Protein AF-A0A9R1XXJ7-F1 (afdb_monomer)

Organism: Lactuca sativa (NCBI:txid4236)

Secondary structure (DSSP, 8-state):
---------------------GGGS-HHHHHHHHHHTTHHHHHHHHHHHHHHHHHHHTTT---EEEEES---HHHHHHHHHH-TT--EEEEES----TTHHHHHTT-TT--EEEEE----THHHHHHTTS--

Radius of gyration: 26.22 Å; Cα contacts (8 Å, |Δi|>4): 119; chains: 1; bounding box: 49×27×100 Å

Structure (mmCIF, N/CA/C/O backbone):
data_AF-A0A9R1XXJ7-F1
#
_entry.id   AF-A0A9R1XXJ7-F1
#
loop_
_atom_site.group_PDB
_atom_site.id
_atom_site.type_symbol
_atom_site.label_atom_id
_atom_site.label_alt_id
_atom_site.label_comp_id
_atom_site.label_asym_id
_atom_site.label_entity_id
_atom_site.label_seq_id
_atom_site.pdbx_PDB_ins_code
_atom_site.Cartn_x
_atom_site.Cartn_y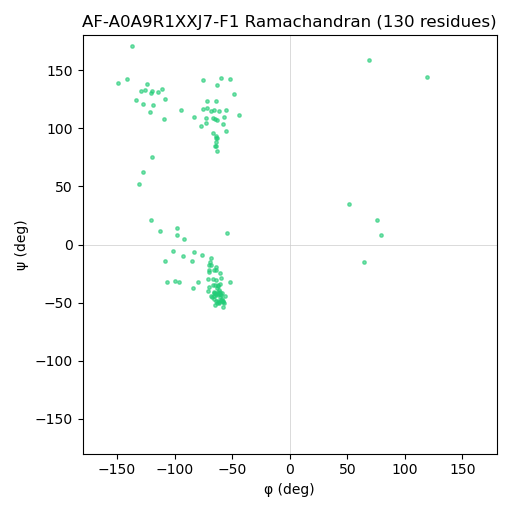
_atom_site.Cartn_z
_atom_site.occupancy
_atom_site.B_iso_or_equiv
_atom_site.auth_seq_id
_atom_site.auth_comp_id
_atom_site.auth_asym_id
_atom_site.auth_atom_id
_atom_site.pdbx_PDB_model_num
ATOM 1 N N . MET A 1 1 ? 8.421 0.817 -86.505 1.00 39.34 1 MET A N 1
ATOM 2 C CA . MET A 1 1 ? 9.467 0.740 -85.461 1.00 39.34 1 MET A CA 1
ATOM 3 C C . MET A 1 1 ? 8.795 0.976 -84.106 1.00 39.34 1 MET A C 1
ATOM 5 O O . MET A 1 1 ? 8.263 2.055 -83.901 1.00 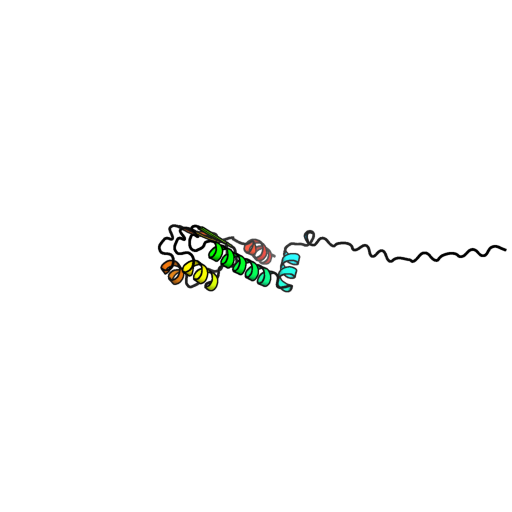39.34 1 MET A O 1
ATOM 9 N N . LYS A 1 2 ? 8.671 -0.050 -83.246 1.00 36.38 2 LYS A N 1
ATOM 10 C CA . LYS A 1 2 ? 8.015 0.050 -81.923 1.00 36.38 2 LYS A CA 1
ATOM 11 C C . LYS A 1 2 ? 9.081 0.322 -80.858 1.00 36.38 2 LYS A C 1
ATOM 13 O O . LYS A 1 2 ? 9.934 -0.532 -80.636 1.00 36.38 2 LYS A O 1
ATOM 18 N N . LEU A 1 3 ? 9.025 1.481 -80.207 1.00 35.41 3 LEU A N 1
ATOM 19 C CA . LEU A 1 3 ? 9.835 1.776 -79.023 1.00 35.41 3 LEU A CA 1
ATOM 20 C C . LEU A 1 3 ? 9.232 1.031 -77.822 1.00 35.41 3 LEU A C 1
ATOM 22 O O . LEU A 1 3 ? 8.082 1.264 -77.456 1.00 35.41 3 LEU A O 1
ATOM 26 N N . LYS A 1 4 ? 9.987 0.093 -77.238 1.00 45.94 4 LYS A N 1
ATOM 27 C CA . LYS A 1 4 ? 9.628 -0.552 -75.969 1.00 45.94 4 LYS A CA 1
ATOM 28 C C . LYS A 1 4 ? 10.075 0.359 -74.830 1.00 45.94 4 LYS A C 1
ATOM 30 O O . LYS A 1 4 ? 11.268 0.480 -74.574 1.00 45.94 4 LYS A O 1
ATOM 35 N N . PHE A 1 5 ? 9.121 0.973 -74.140 1.00 42.75 5 PHE A N 1
ATOM 36 C CA . PHE A 1 5 ? 9.380 1.601 -72.850 1.00 42.75 5 PHE A CA 1
ATOM 37 C C . PHE A 1 5 ? 9.564 0.491 -71.814 1.00 42.75 5 PHE A C 1
ATOM 39 O O . PHE A 1 5 ? 8.604 -0.164 -71.411 1.00 42.75 5 PHE A O 1
ATOM 46 N N . VAL A 1 6 ? 10.810 0.240 -71.419 1.00 52.94 6 VAL A N 1
ATOM 47 C CA . VAL A 1 6 ? 11.106 -0.581 -70.245 1.00 52.94 6 VAL A CA 1
ATOM 48 C C . VAL A 1 6 ? 10.848 0.302 -69.030 1.00 52.94 6 VAL A C 1
ATOM 50 O O . VAL A 1 6 ? 11.644 1.184 -68.713 1.00 52.94 6 VAL A O 1
ATOM 53 N N . LEU A 1 7 ? 9.703 0.106 -68.375 1.00 42.50 7 LEU A N 1
ATOM 54 C CA . LEU A 1 7 ? 9.461 0.677 -67.056 1.00 42.50 7 LEU A CA 1
ATOM 55 C C . LEU A 1 7 ? 10.458 0.032 -66.093 1.00 42.50 7 LEU A C 1
ATOM 57 O O . LEU A 1 7 ? 10.353 -1.149 -65.770 1.00 42.50 7 LEU A O 1
ATOM 61 N N . ASN A 1 8 ? 11.447 0.821 -65.678 1.00 46.53 8 ASN A N 1
ATOM 62 C CA . ASN A 1 8 ? 12.366 0.481 -64.607 1.00 46.53 8 ASN A CA 1
ATOM 63 C C . ASN A 1 8 ? 11.534 0.225 -63.344 1.00 46.53 8 ASN A C 1
ATOM 65 O O . ASN A 1 8 ? 10.989 1.153 -62.742 1.00 46.53 8 ASN A O 1
ATOM 69 N N . SER A 1 9 ? 11.371 -1.049 -62.995 1.00 52.25 9 SER A N 1
ATOM 70 C CA . SER A 1 9 ? 10.713 -1.480 -61.771 1.00 52.25 9 SER A CA 1
ATOM 71 C C . SER A 1 9 ? 11.424 -0.814 -60.603 1.00 52.25 9 SER A C 1
ATOM 73 O O . SER A 1 9 ? 12.610 -1.063 -60.375 1.00 52.25 9 SER A O 1
ATOM 75 N N . LYS A 1 10 ? 10.704 0.055 -59.887 1.00 49.84 10 LYS A N 1
ATOM 76 C CA . LYS A 1 10 ? 11.140 0.630 -58.616 1.00 49.84 10 LYS A CA 1
ATOM 77 C C . LYS A 1 10 ? 11.730 -0.510 -57.785 1.00 49.84 10 LYS A C 1
ATOM 79 O O . LYS A 1 10 ? 10.988 -1.393 -57.365 1.00 49.84 10 LYS A O 1
ATOM 84 N N . LYS A 1 11 ? 13.047 -0.505 -57.558 1.00 51.44 11 LYS A N 1
ATOM 85 C CA . LYS A 1 11 ? 13.646 -1.276 -56.467 1.00 51.44 11 LYS A CA 1
ATOM 86 C C . LYS A 1 11 ? 13.106 -0.654 -55.186 1.00 51.44 11 LYS A C 1
ATOM 88 O O . LYS A 1 11 ? 13.683 0.281 -54.641 1.00 51.44 11 LYS A O 1
ATOM 93 N N . GLN A 1 12 ? 11.922 -1.102 -54.783 1.00 41.22 12 GLN A N 1
ATOM 94 C CA . GLN A 1 12 ? 11.452 -0.939 -53.425 1.00 41.22 12 GLN A CA 1
ATOM 95 C C . GLN A 1 12 ? 12.461 -1.688 -52.571 1.00 41.22 12 GLN A C 1
ATOM 97 O O . GLN A 1 12 ? 12.642 -2.895 -52.711 1.00 41.22 12 GLN A O 1
ATOM 102 N N . TRP A 1 13 ? 13.183 -0.945 -51.743 1.00 42.03 13 TRP A N 1
ATOM 103 C CA . TRP A 1 13 ? 13.905 -1.527 -50.634 1.00 42.03 13 TRP A CA 1
ATOM 104 C C . TRP A 1 13 ? 12.834 -2.122 -49.722 1.00 42.03 13 TRP A C 1
ATOM 106 O O . TRP A 1 13 ? 12.259 -1.418 -48.896 1.00 42.03 13 TRP A O 1
ATOM 116 N N . GLU A 1 14 ? 12.503 -3.398 -49.917 1.00 51.78 14 GLU A N 1
ATOM 117 C CA . GLU A 1 14 ? 11.857 -4.183 -48.876 1.00 51.78 14 GLU A CA 1
ATOM 118 C C . GLU A 1 14 ? 12.866 -4.274 -47.735 1.00 51.78 14 GLU A C 1
ATOM 120 O O . GLU A 1 14 ? 13.660 -5.210 -47.629 1.00 51.78 14 GLU A O 1
ATOM 125 N N . VAL A 1 15 ? 12.878 -3.248 -46.886 1.00 61.56 15 VAL A N 1
ATOM 126 C CA . VAL A 1 15 ? 13.431 -3.371 -45.550 1.00 61.56 15 VAL A CA 1
ATOM 127 C C . VAL A 1 15 ? 12.526 -4.392 -44.887 1.00 61.56 15 VAL A C 1
ATOM 129 O O . VAL A 1 15 ? 11.451 -4.050 -44.397 1.00 61.56 15 VAL A O 1
ATOM 132 N N . LYS A 1 16 ? 12.922 -5.669 -44.933 1.00 58.31 16 LYS A N 1
ATOM 133 C CA . LYS A 1 16 ? 12.378 -6.677 -44.033 1.00 58.31 16 LYS A CA 1
ATOM 134 C C . LYS A 1 16 ? 12.635 -6.115 -42.647 1.00 58.31 16 LYS A C 1
ATOM 136 O O . LYS A 1 16 ? 13.763 -6.171 -42.163 1.00 58.31 16 LYS A O 1
ATOM 141 N N . GLN A 1 17 ? 11.626 -5.483 -42.054 1.00 57.44 17 GLN A N 1
ATOM 142 C CA . GLN A 1 17 ? 11.671 -5.145 -40.650 1.00 57.44 17 GLN A CA 1
ATOM 143 C C . GLN A 1 17 ? 11.703 -6.482 -39.938 1.00 57.44 17 GLN A C 1
ATOM 145 O O . GLN A 1 17 ? 10.682 -7.125 -39.721 1.00 57.44 17 GLN A O 1
ATOM 150 N N . GLN A 1 18 ? 12.916 -6.956 -39.684 1.00 60.59 18 GLN A N 1
ATOM 151 C CA . GLN A 1 18 ? 13.134 -8.070 -38.803 1.00 60.59 18 GLN A CA 1
ATOM 152 C C . GLN A 1 18 ? 12.722 -7.539 -37.440 1.00 60.59 18 GLN A C 1
ATOM 154 O O . GLN A 1 18 ? 13.467 -6.799 -36.798 1.00 60.59 18 GLN A O 1
ATOM 159 N N . THR A 1 19 ? 11.480 -7.824 -37.059 1.00 56.34 19 THR A N 1
ATOM 160 C CA . THR A 1 19 ? 10.963 -7.546 -35.729 1.00 56.34 19 THR A CA 1
ATOM 161 C C . THR A 1 19 ? 11.783 -8.414 -34.791 1.00 56.34 19 THR A C 1
ATOM 163 O O . THR A 1 19 ? 11.468 -9.583 -34.583 1.00 56.34 19 THR A O 1
ATOM 166 N N . ARG A 1 20 ? 12.919 -7.889 -34.322 1.00 62.00 20 ARG A N 1
ATOM 167 C CA . ARG A 1 20 ? 13.706 -8.528 -33.271 1.00 62.00 20 ARG A CA 1
ATOM 168 C C . ARG A 1 20 ? 12.755 -8.680 -32.098 1.00 62.00 20 ARG A C 1
ATOM 170 O O . ARG A 1 20 ? 12.303 -7.673 -31.560 1.00 62.00 20 ARG A O 1
ATOM 177 N N . ASN A 1 21 ? 12.365 -9.916 -31.808 1.00 74.56 21 ASN A N 1
ATOM 178 C CA . ASN A 1 21 ? 11.436 -10.194 -30.735 1.00 74.56 21 ASN A CA 1
ATOM 179 C C . ASN A 1 21 ? 12.185 -9.953 -29.429 1.00 74.56 21 ASN A C 1
ATOM 181 O O . ASN A 1 21 ? 13.204 -10.580 -29.155 1.00 74.56 21 ASN A O 1
ATOM 185 N N . TRP A 1 22 ? 11.703 -8.992 -28.651 1.00 76.44 22 TRP A N 1
ATOM 186 C CA . TRP A 1 22 ? 12.350 -8.601 -27.404 1.00 76.44 22 TRP A CA 1
ATOM 187 C C . TRP A 1 22 ? 12.330 -9.748 -26.390 1.00 76.44 22 TRP A C 1
ATOM 189 O O . TRP A 1 22 ? 13.191 -9.787 -25.523 1.00 76.44 22 TRP A O 1
ATOM 199 N N . LEU A 1 23 ? 11.408 -10.706 -26.546 1.00 75.56 23 LEU A N 1
ATOM 200 C CA . LEU A 1 23 ? 11.321 -11.912 -25.722 1.00 75.56 23 LEU A CA 1
ATOM 201 C C . LEU A 1 23 ? 12.486 -12.894 -25.936 1.00 75.56 23 LEU A C 1
ATOM 203 O O . LEU A 1 23 ? 12.696 -13.745 -25.081 1.00 75.56 23 LEU A O 1
ATOM 207 N N . ASP A 1 24 ? 13.245 -12.775 -27.033 1.00 86.19 24 ASP A N 1
ATOM 208 C CA . ASP A 1 24 ? 14.398 -13.648 -27.308 1.00 86.19 24 ASP A CA 1
ATOM 209 C C . ASP A 1 24 ? 15.676 -13.175 -26.584 1.00 86.19 24 ASP A C 1
ATOM 211 O O . ASP A 1 24 ? 16.716 -13.833 -26.648 1.00 86.19 24 ASP A O 1
ATOM 215 N N . LEU A 1 25 ? 15.635 -12.007 -25.931 1.00 85.25 25 LEU A N 1
ATOM 216 C CA . LEU A 1 25 ? 16.778 -11.471 -25.198 1.00 85.25 25 LEU A CA 1
ATOM 217 C C . LEU A 1 25 ? 16.977 -1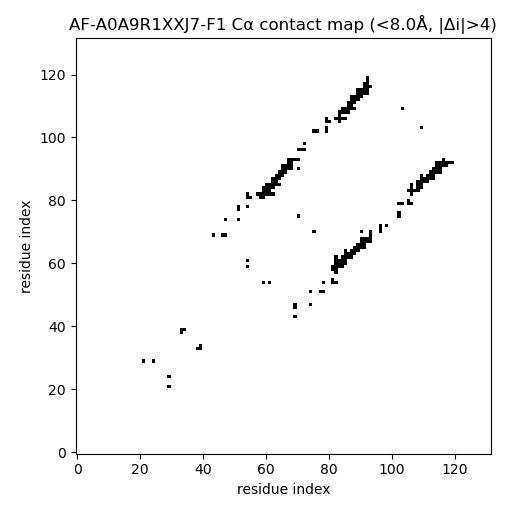2.215 -23.868 1.00 85.25 25 LEU A C 1
ATOM 219 O O . LEU A 1 25 ? 15.997 -12.477 -23.167 1.00 85.25 25 LEU A O 1
ATOM 223 N N . PRO A 1 26 ? 18.236 -12.469 -23.464 1.00 90.75 26 PRO A N 1
ATOM 224 C CA . PRO A 1 26 ? 18.555 -12.882 -22.103 1.00 90.75 26 PRO A CA 1
ATOM 225 C C . PRO A 1 26 ? 17.944 -11.933 -21.063 1.00 90.75 26 PRO A C 1
ATOM 227 O O . PRO A 1 26 ? 17.872 -10.714 -21.264 1.00 90.75 26 PRO A O 1
ATOM 230 N N . GLN A 1 27 ? 17.477 -12.504 -19.954 1.00 79.12 27 GLN A N 1
ATOM 231 C CA . GLN A 1 27 ? 16.682 -11.796 -18.948 1.00 79.12 27 GLN A CA 1
ATOM 232 C C . GLN A 1 27 ? 17.446 -10.632 -18.297 1.00 79.12 27 GLN A C 1
ATOM 234 O O . GLN A 1 27 ? 16.866 -9.582 -18.034 1.00 79.12 27 GLN A O 1
ATOM 239 N N . ASP A 1 28 ? 18.749 -10.793 -18.090 1.00 82.38 28 ASP A N 1
ATOM 240 C CA . ASP A 1 28 ? 19.673 -9.788 -17.563 1.00 82.38 28 ASP A CA 1
ATOM 241 C C . ASP A 1 28 ? 19.844 -8.594 -18.518 1.00 82.38 28 ASP A C 1
ATOM 243 O O . ASP A 1 28 ? 19.797 -7.436 -18.095 1.00 82.38 28 ASP A O 1
ATOM 247 N N . VAL A 1 29 ? 19.959 -8.857 -19.823 1.00 86.25 29 VAL A N 1
ATOM 248 C CA . VAL A 1 29 ? 20.056 -7.817 -20.857 1.00 86.25 29 VAL A CA 1
ATOM 249 C C . VAL A 1 29 ? 18.745 -7.045 -20.961 1.00 86.25 29 VAL A C 1
ATOM 251 O O . VAL A 1 29 ? 18.752 -5.813 -20.989 1.00 86.25 29 VAL A O 1
ATOM 254 N N . MET A 1 30 ? 17.613 -7.752 -20.976 1.00 85.19 30 MET A N 1
ATOM 255 C CA . MET A 1 30 ? 16.288 -7.136 -20.971 1.00 85.19 30 MET A CA 1
ATOM 256 C C . MET A 1 30 ? 16.093 -6.263 -19.727 1.00 85.19 30 MET A C 1
ATOM 258 O O . MET A 1 30 ? 15.702 -5.104 -19.857 1.00 85.19 30 MET A O 1
ATOM 262 N N . ALA A 1 31 ? 16.426 -6.779 -18.541 1.00 78.69 31 ALA A N 1
ATOM 263 C CA . ALA A 1 31 ? 16.329 -6.040 -17.288 1.00 78.69 31 ALA A CA 1
ATOM 264 C C . ALA A 1 31 ? 17.201 -4.776 -17.297 1.00 78.69 31 ALA A C 1
ATOM 266 O O . ALA A 1 31 ? 16.722 -3.712 -16.916 1.00 78.69 31 ALA A O 1
ATOM 267 N N . ASN A 1 32 ? 18.440 -4.847 -17.795 1.00 81.12 32 ASN A N 1
ATOM 268 C CA . ASN A 1 32 ? 19.331 -3.686 -17.887 1.00 81.12 32 ASN A CA 1
ATOM 269 C C . ASN A 1 32 ? 18.806 -2.634 -18.879 1.00 81.12 32 ASN A C 1
ATOM 271 O O . ASN A 1 32 ? 18.825 -1.439 -18.591 1.00 81.12 32 ASN A O 1
ATOM 275 N N . ILE A 1 33 ? 18.265 -3.057 -20.027 1.00 84.81 33 ILE A N 1
ATOM 276 C CA . ILE A 1 33 ? 17.619 -2.140 -20.976 1.00 84.81 33 ILE A CA 1
ATOM 277 C C . ILE A 1 33 ? 16.413 -1.460 -20.321 1.00 84.81 33 ILE A C 1
ATOM 279 O O . ILE A 1 33 ? 16.321 -0.236 -20.360 1.00 84.81 33 ILE A O 1
ATOM 283 N N . LEU A 1 34 ? 15.516 -2.224 -19.693 1.00 81.69 34 LEU A N 1
ATOM 284 C CA . LEU A 1 34 ? 14.336 -1.685 -19.009 1.00 81.69 34 LEU A CA 1
ATOM 285 C C . LEU A 1 34 ? 14.730 -0.726 -17.879 1.00 81.69 34 LEU A C 1
ATOM 287 O O . LEU A 1 34 ? 14.142 0.348 -17.753 1.00 81.69 34 LEU A O 1
ATOM 291 N N . TYR A 1 35 ? 15.766 -1.071 -17.115 1.00 78.69 35 TYR A N 1
ATOM 292 C CA . TYR A 1 35 ? 16.329 -0.224 -16.072 1.00 78.69 35 TYR A CA 1
ATOM 293 C C . TYR A 1 35 ? 16.866 1.094 -16.646 1.00 78.69 35 TYR A C 1
ATOM 295 O O . TYR A 1 35 ? 16.485 2.169 -16.193 1.00 78.69 35 TYR A O 1
ATOM 303 N N . ARG A 1 36 ? 17.677 1.042 -17.711 1.00 84.00 36 ARG A N 1
ATOM 304 C CA . ARG A 1 36 ? 18.240 2.237 -18.369 1.00 84.00 36 ARG A CA 1
ATOM 305 C C . ARG A 1 36 ? 17.199 3.114 -19.057 1.00 84.00 36 ARG A C 1
ATOM 307 O O . ARG A 1 36 ? 17.411 4.316 -19.177 1.00 84.00 36 ARG A O 1
ATOM 314 N N . VAL A 1 37 ? 16.112 2.520 -19.542 1.00 84.12 37 VAL A N 1
ATOM 315 C CA . VAL A 1 37 ? 14.974 3.243 -20.128 1.00 84.12 37 VAL A CA 1
ATOM 316 C C . VAL A 1 37 ? 14.099 3.882 -19.033 1.00 84.12 37 VAL A C 1
ATOM 318 O O . VAL A 1 37 ? 13.229 4.689 -19.347 1.00 84.12 37 VAL A O 1
ATOM 321 N N . GLY A 1 38 ? 14.343 3.578 -17.751 1.00 82.12 38 GLY A N 1
ATOM 322 C CA . GLY A 1 38 ? 13.568 4.106 -16.624 1.00 82.12 38 GLY A CA 1
ATOM 323 C C . GLY A 1 38 ? 12.203 3.434 -16.471 1.00 82.12 38 GLY A C 1
ATOM 324 O O . GLY A 1 38 ? 11.292 3.998 -15.872 1.00 82.12 38 GLY A O 1
ATOM 325 N N . VAL A 1 39 ? 12.024 2.229 -17.026 1.00 81.44 39 VAL A N 1
ATOM 326 C CA . VAL A 1 39 ? 10.744 1.504 -16.957 1.00 81.44 39 VAL A CA 1
ATOM 327 C C . VAL A 1 39 ? 10.388 1.147 -15.519 1.00 81.44 39 VAL A C 1
ATOM 329 O O . VAL A 1 39 ? 9.206 1.110 -15.193 1.00 81.44 39 VAL A O 1
ATOM 332 N N . TYR A 1 40 ? 11.390 0.932 -14.664 1.00 77.38 40 TYR A N 1
ATOM 333 C CA . TYR A 1 40 ? 11.177 0.674 -13.243 1.00 77.38 40 TYR A CA 1
ATOM 334 C C . TYR A 1 40 ? 10.409 1.826 -12.580 1.00 77.38 40 TYR A C 1
ATOM 336 O O . TYR A 1 40 ? 9.318 1.604 -12.065 1.00 77.38 40 TYR A O 1
ATOM 344 N N . ASP A 1 41 ? 10.897 3.061 -12.720 1.00 82.25 41 ASP A N 1
ATOM 345 C CA . ASP A 1 41 ? 10.260 4.250 -12.139 1.00 82.25 41 ASP A CA 1
ATOM 346 C C . ASP A 1 41 ? 8.857 4.495 -12.721 1.00 82.25 41 ASP A C 1
ATOM 348 O O . ASP A 1 41 ? 7.933 4.913 -12.020 1.00 82.25 41 ASP A O 1
ATOM 352 N N . ILE A 1 42 ? 8.677 4.235 -14.022 1.00 85.81 42 ILE A N 1
ATOM 353 C CA . ILE A 1 42 ? 7.376 4.369 -14.692 1.00 85.81 42 ILE A CA 1
ATOM 354 C C . ILE A 1 42 ? 6.383 3.346 -14.137 1.00 85.81 42 ILE A C 1
ATOM 356 O O . ILE A 1 42 ? 5.240 3.698 -13.838 1.00 85.81 42 ILE A O 1
ATOM 360 N N . LEU A 1 43 ? 6.805 2.087 -14.012 1.00 84.31 43 LEU A N 1
ATOM 361 C CA . LEU A 1 43 ? 5.957 1.003 -13.535 1.00 84.31 43 LEU A CA 1
ATOM 362 C C . LEU A 1 43 ? 5.618 1.179 -12.054 1.00 84.31 43 LEU A C 1
ATOM 364 O O . LEU A 1 43 ? 4.448 1.062 -11.697 1.00 84.31 43 LEU A O 1
ATOM 368 N N . GLU A 1 44 ? 6.598 1.535 -11.224 1.00 84.06 44 GLU A N 1
ATOM 369 C CA . GLU A 1 44 ? 6.408 1.816 -9.800 1.00 84.06 44 GLU A CA 1
ATOM 370 C C . GLU A 1 44 ? 5.380 2.941 -9.595 1.00 84.06 44 GLU A C 1
ATOM 372 O O . GLU A 1 44 ? 4.409 2.787 -8.847 1.00 84.06 44 GLU A O 1
ATOM 377 N N . ASN A 1 45 ? 5.524 4.052 -10.325 1.00 87.31 45 ASN A N 1
ATOM 378 C CA . ASN A 1 45 ? 4.571 5.160 -10.255 1.00 87.31 45 ASN A CA 1
ATOM 379 C C . ASN A 1 45 ? 3.175 4.762 -10.745 1.00 87.31 45 ASN A C 1
ATOM 381 O O . ASN A 1 45 ? 2.178 5.097 -10.103 1.00 87.31 45 ASN A O 1
ATOM 385 N N . ALA A 1 46 ? 3.080 4.030 -11.858 1.00 89.88 46 ALA A N 1
ATOM 386 C CA . ALA A 1 46 ? 1.797 3.567 -12.376 1.00 89.88 46 ALA A CA 1
ATOM 387 C C . ALA A 1 46 ? 1.079 2.655 -11.368 1.00 89.88 46 ALA A C 1
ATOM 389 O O . ALA A 1 46 ? -0.107 2.843 -11.094 1.00 89.88 46 ALA A O 1
ATOM 390 N N . GLN A 1 47 ? 1.797 1.705 -10.768 1.00 90.31 47 GLN A N 1
ATOM 391 C CA . GLN A 1 47 ? 1.257 0.789 -9.765 1.00 90.31 47 GLN A CA 1
ATOM 392 C C . GLN A 1 47 ? 0.798 1.522 -8.497 1.00 90.31 47 GLN A C 1
ATOM 394 O O . GLN A 1 47 ? -0.296 1.255 -7.988 1.00 90.31 47 GLN A O 1
ATOM 399 N N . LYS A 1 48 ? 1.582 2.496 -8.025 1.00 91.31 48 LYS A N 1
ATOM 400 C CA . LYS A 1 48 ? 1.222 3.356 -6.893 1.00 91.31 48 LYS A CA 1
ATOM 401 C C . LYS A 1 48 ? -0.086 4.108 -7.141 1.00 91.31 48 LYS A C 1
ATOM 403 O O . LYS A 1 48 ? -0.979 4.076 -6.292 1.00 91.31 48 LYS A O 1
ATOM 408 N N . GLU A 1 49 ? -0.228 4.751 -8.297 1.00 93.50 49 GLU A N 1
ATOM 409 C CA . GLU A 1 49 ? -1.433 5.521 -8.625 1.00 93.50 49 GLU A CA 1
ATOM 410 C C . GLU A 1 49 ? -2.653 4.618 -8.862 1.00 93.50 49 GLU A C 1
ATOM 412 O O . GLU A 1 49 ? -3.755 4.928 -8.404 1.00 93.50 49 GLU A O 1
ATOM 417 N N . MET A 1 50 ? -2.470 3.439 -9.464 1.00 94.25 50 MET A N 1
ATOM 418 C CA . MET A 1 50 ? -3.528 2.426 -9.554 1.00 94.25 50 MET A CA 1
ATOM 419 C C . MET A 1 50 ? -4.008 1.967 -8.173 1.00 94.25 50 MET A C 1
ATOM 421 O O . MET A 1 50 ? -5.214 1.835 -7.952 1.00 94.25 50 MET A O 1
ATOM 425 N N . CYS A 1 51 ? -3.082 1.750 -7.236 1.00 94.88 51 CYS A N 1
ATOM 426 C CA . CYS A 1 51 ? -3.403 1.369 -5.865 1.00 94.88 51 CYS A CA 1
ATOM 427 C C . CYS A 1 51 ? -4.218 2.463 -5.159 1.00 94.88 51 CYS A C 1
ATOM 429 O O . CYS A 1 51 ? -5.291 2.180 -4.624 1.00 94.88 51 CYS A O 1
ATOM 431 N N . LYS A 1 52 ? -3.784 3.730 -5.239 1.00 95.81 52 LYS A N 1
ATOM 432 C CA . LYS A 1 52 ? -4.543 4.874 -4.701 1.00 95.81 52 LYS A CA 1
ATOM 433 C C . LYS A 1 52 ? -5.950 4.956 -5.293 1.00 95.81 52 LYS A C 1
ATOM 435 O O . LYS A 1 52 ? -6.920 5.100 -4.553 1.00 95.81 52 LYS A O 1
ATOM 440 N N . HIS A 1 53 ? -6.086 4.784 -6.606 1.00 97.38 53 HIS A N 1
ATOM 441 C CA . HIS A 1 53 ? -7.394 4.760 -7.255 1.00 97.38 53 HIS A CA 1
ATOM 442 C C . HIS A 1 53 ? -8.285 3.616 -6.763 1.00 97.38 53 HIS A C 1
ATOM 444 O O . HIS A 1 53 ? -9.477 3.830 -6.538 1.00 97.38 53 HIS A O 1
ATOM 450 N N . ALA A 1 54 ? -7.741 2.411 -6.580 1.00 96.25 54 ALA A N 1
ATOM 451 C CA . ALA A 1 54 ? -8.493 1.286 -6.029 1.00 96.25 54 ALA A CA 1
ATOM 452 C C . ALA A 1 54 ? -8.967 1.572 -4.592 1.00 96.25 54 ALA A C 1
ATOM 454 O O . ALA A 1 54 ? -10.133 1.334 -4.271 1.00 96.25 54 ALA A O 1
ATOM 455 N N . VAL A 1 55 ? -8.097 2.158 -3.764 1.00 96.88 55 VAL A N 1
ATOM 456 C CA . VAL A 1 55 ? -8.423 2.616 -2.406 1.00 96.88 55 VAL A CA 1
ATOM 457 C C . VAL A 1 55 ? -9.546 3.651 -2.434 1.00 96.88 55 VAL A C 1
ATOM 459 O O . VAL A 1 55 ? -10.534 3.492 -1.722 1.00 96.88 55 VAL A O 1
ATOM 462 N N . ASP A 1 56 ? -9.464 4.672 -3.285 1.00 97.69 56 ASP A N 1
ATOM 463 C CA . ASP A 1 56 ? -10.512 5.691 -3.396 1.00 97.69 56 ASP A CA 1
ATOM 464 C C . ASP A 1 56 ? -11.850 5.109 -3.852 1.00 97.69 56 ASP A C 1
ATOM 466 O O . ASP A 1 56 ? -12.903 5.447 -3.304 1.00 97.69 56 ASP A O 1
ATOM 470 N N . ARG A 1 57 ? -11.820 4.181 -4.814 1.00 97.38 57 ARG A N 1
ATOM 471 C CA . ARG A 1 57 ? -13.027 3.489 -5.278 1.00 97.38 57 ARG A CA 1
ATOM 472 C C . ARG A 1 57 ? -13.661 2.598 -4.216 1.00 97.38 57 ARG A C 1
ATOM 474 O O . ARG A 1 57 ? -14.854 2.332 -4.320 1.00 97.38 57 ARG A O 1
ATOM 481 N N . SER A 1 58 ? -12.912 2.175 -3.198 1.00 96.94 58 SER A N 1
ATOM 482 C CA . SER A 1 58 ? -13.464 1.409 -2.076 1.00 96.94 58 SER A CA 1
ATOM 483 C C . SER A 1 58 ? -14.372 2.236 -1.162 1.00 96.94 58 SER A C 1
ATOM 485 O O . SER A 1 58 ? -15.112 1.659 -0.373 1.00 96.94 58 SER A O 1
ATOM 487 N N . GLN A 1 59 ? -14.301 3.574 -1.218 1.00 95.00 59 GLN A N 1
ATOM 488 C CA . GLN A 1 59 ? -15.081 4.476 -0.361 1.00 95.00 59 GLN A CA 1
ATOM 489 C C . GLN A 1 59 ? -14.970 4.149 1.143 1.00 95.00 59 GLN A C 1
ATOM 491 O O . GLN A 1 59 ? -15.932 4.277 1.899 1.00 95.00 59 GLN A O 1
ATOM 496 N N . GLY A 1 60 ? -13.793 3.695 1.585 1.00 94.12 60 GLY A N 1
ATOM 497 C CA . GLY A 1 60 ? -13.541 3.308 2.975 1.00 94.12 60 GLY A CA 1
ATOM 498 C C . GLY A 1 60 ? -14.064 1.928 3.369 1.00 94.12 60 GLY A C 1
ATOM 499 O O . GLY A 1 60 ? -14.018 1.575 4.546 1.00 94.12 60 GLY A O 1
ATOM 500 N N . GLN A 1 61 ? -14.533 1.137 2.402 1.00 95.06 61 GLN A N 1
ATOM 501 C CA . GLN A 1 61 ? -14.956 -0.257 2.575 1.00 95.06 61 GLN A CA 1
ATOM 502 C C . GLN A 1 61 ? -13.866 -1.259 2.169 1.00 95.06 61 GLN A C 1
ATOM 504 O O . GLN A 1 61 ? -14.146 -2.442 1.992 1.00 95.06 61 GLN A O 1
ATOM 509 N N . LEU A 1 62 ? -12.620 -0.809 1.993 1.00 96.12 62 LEU A N 1
ATOM 510 C CA . LEU A 1 62 ? -11.502 -1.708 1.735 1.00 96.12 62 LEU A CA 1
ATOM 511 C C . LEU A 1 62 ? -11.261 -2.593 2.964 1.00 96.12 62 LEU A C 1
ATOM 513 O O . LEU A 1 62 ? -10.901 -2.090 4.024 1.00 96.12 62 LEU A O 1
ATOM 517 N N . VAL A 1 63 ? -11.458 -3.901 2.802 1.00 96.50 63 VAL A N 1
ATOM 518 C CA . VAL A 1 63 ? -11.267 -4.910 3.860 1.00 96.50 63 VAL A CA 1
ATOM 519 C C . VAL A 1 63 ? -9.926 -5.624 3.720 1.00 96.50 63 VAL A C 1
ATOM 521 O O . VAL A 1 63 ? -9.320 -6.014 4.717 1.00 96.50 63 VAL A O 1
ATOM 524 N N . ASP A 1 64 ? -9.447 -5.776 2.491 1.00 95.81 64 ASP A N 1
ATOM 525 C CA . ASP A 1 64 ? -8.229 -6.504 2.177 1.00 95.81 64 ASP A CA 1
ATOM 526 C C . ASP A 1 64 ? -7.438 -5.817 1.073 1.00 95.81 64 ASP A C 1
ATOM 528 O O . ASP A 1 64 ? -8.023 -5.325 0.105 1.00 95.81 64 ASP A O 1
ATOM 532 N N . ILE A 1 65 ? -6.112 -5.848 1.194 1.00 93.25 65 ILE A N 1
ATOM 533 C CA . ILE A 1 65 ? -5.218 -5.443 0.119 1.00 93.25 65 ILE A CA 1
ATOM 534 C C . ILE A 1 65 ? -3.899 -6.219 0.156 1.00 93.25 65 ILE A C 1
ATOM 536 O O . ILE A 1 65 ? -3.308 -6.439 1.213 1.00 93.25 65 ILE A O 1
ATOM 540 N N . THR A 1 66 ? -3.425 -6.600 -1.031 1.00 91.94 66 THR A N 1
ATOM 541 C CA . THR A 1 66 ? -2.073 -7.121 -1.259 1.00 91.94 66 THR A CA 1
ATOM 542 C C . THR A 1 66 ? -1.301 -6.139 -2.131 1.00 91.94 66 THR A C 1
ATOM 544 O O . THR A 1 66 ? -1.812 -5.707 -3.165 1.00 91.94 66 THR A O 1
ATOM 547 N N . ILE A 1 67 ? -0.084 -5.782 -1.724 1.00 88.19 67 ILE A N 1
ATOM 548 C CA . ILE A 1 67 ? 0.778 -4.828 -2.433 1.00 88.19 67 ILE A CA 1
ATOM 549 C C . ILE A 1 67 ? 2.135 -5.487 -2.695 1.00 88.19 67 ILE A C 1
ATOM 551 O O . ILE A 1 67 ? 2.709 -6.076 -1.785 1.00 88.19 67 ILE A O 1
ATOM 555 N N . CYS A 1 68 ? 2.663 -5.391 -3.913 1.00 84.19 68 CYS A N 1
ATOM 556 C CA . CYS A 1 68 ? 3.921 -6.043 -4.294 1.00 84.19 68 CYS A CA 1
ATOM 557 C C . CYS A 1 68 ? 4.954 -5.008 -4.741 1.00 84.19 68 CYS A C 1
ATOM 559 O O . CYS A 1 68 ? 4.613 -4.185 -5.572 1.00 84.19 68 CYS A O 1
ATOM 561 N N . ASP A 1 69 ? 6.190 -5.067 -4.249 1.00 75.81 69 ASP A N 1
ATOM 562 C CA . ASP A 1 69 ? 7.382 -4.374 -4.782 1.00 75.81 69 ASP A CA 1
ATOM 563 C C . ASP A 1 69 ? 7.417 -2.822 -4.756 1.00 75.81 69 ASP A C 1
ATOM 565 O O . ASP A 1 69 ? 8.502 -2.258 -4.862 1.00 75.81 69 ASP A O 1
ATOM 569 N N . PHE A 1 70 ? 6.296 -2.113 -4.549 1.00 81.12 70 PHE A N 1
ATOM 570 C CA . PHE A 1 70 ? 6.225 -0.630 -4.543 1.00 81.12 70 PHE A CA 1
ATOM 571 C C . PHE A 1 70 ? 5.711 -0.018 -3.221 1.00 81.12 70 PHE A C 1
ATOM 573 O O . PHE A 1 70 ? 5.203 1.108 -3.181 1.00 81.12 70 PHE A O 1
ATOM 580 N N . VAL A 1 71 ? 5.789 -0.757 -2.108 1.00 80.81 71 VAL A N 1
ATOM 581 C CA . VAL A 1 71 ? 5.327 -0.258 -0.801 1.00 80.81 71 VAL A CA 1
ATOM 582 C C . VAL A 1 71 ? 6.283 0.808 -0.263 1.00 80.81 71 VAL A C 1
ATOM 584 O O . VAL A 1 71 ? 7.463 0.551 -0.051 1.00 80.81 71 VAL A O 1
ATOM 587 N N . ASN A 1 72 ? 5.748 1.995 0.028 1.00 82.62 72 ASN A N 1
ATOM 588 C CA . ASN A 1 72 ? 6.459 3.073 0.713 1.00 82.62 72 ASN A CA 1
ATOM 589 C C . ASN A 1 72 ? 5.574 3.749 1.777 1.00 82.62 72 ASN A C 1
ATOM 591 O O . ASN A 1 72 ? 4.367 3.506 1.865 1.00 82.62 72 ASN A O 1
ATOM 595 N N . GLU A 1 73 ? 6.178 4.616 2.595 1.00 83.50 73 GLU A N 1
ATOM 596 C CA . GLU A 1 73 ? 5.488 5.291 3.704 1.00 83.50 73 GLU A CA 1
ATOM 597 C C . GLU A 1 73 ? 4.339 6.200 3.238 1.00 83.50 73 GLU A C 1
ATOM 599 O O . GLU A 1 73 ? 3.312 6.283 3.915 1.00 83.50 73 GLU A O 1
ATOM 604 N N . GLU A 1 74 ? 4.472 6.849 2.076 1.00 88.25 74 GLU A N 1
ATOM 605 C CA . GLU A 1 74 ? 3.417 7.698 1.506 1.00 88.25 74 GLU A CA 1
ATOM 606 C C . GLU A 1 74 ? 2.176 6.867 1.159 1.00 88.25 74 GLU A C 1
ATOM 608 O O . GLU A 1 74 ? 1.059 7.224 1.544 1.00 88.25 74 GLU A O 1
ATOM 613 N N . LEU A 1 75 ? 2.366 5.743 0.463 1.00 90.00 75 LEU A N 1
ATOM 614 C CA . LEU A 1 75 ? 1.280 4.856 0.062 1.00 90.00 75 LEU A CA 1
ATOM 615 C C . LEU A 1 75 ? 0.607 4.216 1.280 1.00 90.00 75 LEU A C 1
ATOM 617 O O . LEU A 1 75 ? -0.620 4.218 1.368 1.00 90.00 75 LEU A O 1
ATOM 621 N N . LEU A 1 76 ? 1.392 3.730 2.246 1.00 88.94 76 LEU A N 1
ATOM 622 C CA . LEU A 1 76 ? 0.860 3.200 3.503 1.00 88.94 76 LEU A CA 1
ATOM 623 C C . LEU A 1 76 ? 0.042 4.263 4.246 1.00 88.94 76 LEU A C 1
ATOM 625 O O . LEU A 1 76 ? -1.090 4.006 4.656 1.00 88.94 76 LEU A O 1
ATOM 629 N N . GLY A 1 77 ? 0.569 5.483 4.371 1.00 90.38 77 GLY A N 1
ATOM 630 C CA . GLY A 1 77 ? -0.149 6.596 4.987 1.00 90.38 77 GLY A CA 1
ATOM 631 C C . GLY A 1 77 ? -1.469 6.910 4.281 1.00 90.38 77 GLY A C 1
ATOM 632 O O . GLY A 1 77 ? -2.485 7.134 4.943 1.00 90.38 77 GLY A O 1
ATOM 633 N N . TYR A 1 78 ? -1.471 6.883 2.948 1.00 94.12 78 TYR A N 1
ATOM 634 C CA . TYR A 1 78 ? -2.662 7.100 2.136 1.00 94.12 78 TYR A CA 1
ATOM 635 C C . TYR A 1 78 ? -3.724 6.017 2.371 1.00 94.12 78 TYR A C 1
ATOM 637 O O . TYR A 1 78 ? -4.870 6.345 2.679 1.00 94.12 78 TYR A O 1
ATOM 645 N N . ILE A 1 79 ? -3.337 4.738 2.307 1.00 93.12 79 ILE A N 1
ATOM 646 C CA . ILE A 1 79 ? -4.230 3.597 2.558 1.00 93.12 79 ILE A CA 1
ATOM 647 C C . ILE A 1 79 ? -4.849 3.706 3.949 1.00 93.12 79 ILE A C 1
ATOM 649 O O . ILE A 1 79 ? -6.072 3.652 4.078 1.00 93.12 79 ILE A O 1
ATOM 653 N N . ALA A 1 80 ? -4.024 3.927 4.974 1.00 91.88 80 ALA A N 1
ATOM 654 C CA . ALA A 1 80 ? -4.485 3.998 6.355 1.00 91.88 80 ALA A CA 1
ATOM 655 C C . ALA A 1 80 ? -5.489 5.129 6.592 1.00 91.88 80 ALA A C 1
ATOM 657 O O . ALA A 1 80 ? -6.471 4.947 7.304 1.00 91.88 80 ALA A O 1
ATOM 658 N N . ASN A 1 81 ? -5.277 6.292 5.971 1.00 93.75 81 ASN A N 1
ATOM 659 C CA . ASN A 1 81 ? -6.187 7.428 6.116 1.00 93.75 81 ASN A CA 1
ATOM 660 C C . ASN A 1 81 ? -7.545 7.200 5.429 1.00 93.75 81 ASN A C 1
ATOM 662 O O . ASN A 1 81 ? -8.518 7.869 5.770 1.00 93.75 81 ASN A O 1
ATOM 666 N N . ARG A 1 82 ? -7.606 6.318 4.426 1.00 95.38 82 ARG A N 1
ATOM 667 C CA . ARG A 1 82 ? -8.790 6.125 3.574 1.00 95.38 82 ARG A CA 1
ATOM 668 C C . ARG A 1 82 ? -9.521 4.811 3.839 1.00 95.38 82 ARG A C 1
ATOM 670 O O . ARG A 1 82 ? -10.657 4.682 3.406 1.00 95.38 82 ARG A O 1
ATOM 677 N N . SER A 1 83 ? -8.904 3.872 4.555 1.00 94.38 83 SER A N 1
ATOM 678 C CA . SER A 1 83 ? -9.355 2.477 4.669 1.00 94.38 83 SER A CA 1
ATOM 679 C C . SER A 1 83 ? -9.480 2.039 6.129 1.00 94.38 83 SER A C 1
ATOM 681 O O . SER A 1 83 ? -8.789 1.130 6.583 1.00 94.38 83 SER A O 1
ATOM 683 N N . SER A 1 84 ? -10.364 2.684 6.892 1.00 90.19 84 SER A N 1
ATOM 684 C CA . SER A 1 84 ? -10.551 2.389 8.323 1.00 90.19 84 SER A CA 1
ATOM 685 C C . SER A 1 84 ? -11.082 0.978 8.609 1.00 90.19 84 SER A C 1
ATOM 687 O O . SER A 1 84 ? -10.938 0.493 9.729 1.00 90.19 84 SER A O 1
ATOM 689 N N . GLN A 1 85 ? -11.677 0.323 7.607 1.00 94.31 85 GLN A N 1
ATOM 690 C CA . GLN A 1 85 ? -12.211 -1.041 7.680 1.00 94.31 85 GLN A CA 1
ATOM 691 C C . GLN A 1 85 ? -11.216 -2.124 7.258 1.00 94.31 85 GLN A C 1
ATOM 693 O O . GLN A 1 85 ? -11.595 -3.293 7.182 1.00 94.31 85 GLN A O 1
ATOM 698 N N . LEU A 1 86 ? -9.963 -1.759 6.975 1.00 95.88 86 LEU A N 1
ATOM 699 C CA . LEU A 1 86 ? -8.968 -2.718 6.524 1.00 95.88 86 LEU A CA 1
ATOM 700 C C . LEU A 1 86 ? -8.685 -3.742 7.628 1.00 95.88 86 LEU A C 1
ATOM 702 O O . LEU A 1 86 ? -8.289 -3.382 8.735 1.00 95.88 86 LEU A O 1
ATOM 706 N N . LYS A 1 87 ? -8.877 -5.017 7.293 1.00 96.38 87 LYS A N 1
ATOM 707 C CA . LYS A 1 87 ? -8.667 -6.167 8.175 1.00 96.38 87 LYS A CA 1
ATOM 708 C C . LYS A 1 87 ? -7.419 -6.951 7.827 1.00 96.38 87 LYS A C 1
ATOM 710 O O . LYS A 1 87 ? -6.787 -7.501 8.721 1.00 96.38 87 LYS A O 1
ATOM 715 N N . ARG A 1 88 ? -7.056 -7.002 6.546 1.00 95.06 88 ARG A N 1
ATOM 716 C CA . ARG A 1 88 ? -5.868 -7.715 6.083 1.00 95.06 88 ARG A CA 1
ATOM 717 C C . ARG A 1 88 ? -5.007 -6.825 5.201 1.00 95.06 88 ARG A C 1
ATOM 719 O O . ARG A 1 88 ? -5.501 -6.179 4.280 1.00 95.06 88 ARG A O 1
ATOM 726 N N . LEU A 1 89 ? -3.712 -6.822 5.494 1.00 90.75 89 LEU A N 1
ATOM 727 C CA . LEU A 1 89 ? -2.682 -6.237 4.650 1.00 90.75 89 LEU A CA 1
ATOM 728 C C . LEU A 1 89 ? -1.597 -7.280 4.407 1.00 90.75 89 LEU A C 1
ATOM 730 O O . LEU A 1 89 ? -0.953 -7.748 5.347 1.00 90.75 89 LEU A O 1
ATOM 734 N N . GLU A 1 90 ? -1.373 -7.605 3.142 1.00 89.12 90 GLU A N 1
ATOM 735 C CA . GLU A 1 90 ? -0.212 -8.370 2.703 1.00 89.12 90 GLU A CA 1
ATOM 736 C C . GLU A 1 90 ? 0.709 -7.472 1.883 1.00 89.12 90 GLU A C 1
ATOM 738 O O . GLU A 1 90 ? 0.263 -6.736 1.000 1.00 89.12 90 GLU A O 1
ATOM 743 N N . PHE A 1 91 ? 2.005 -7.531 2.169 1.00 84.12 91 PHE A N 1
ATOM 744 C CA . PHE A 1 91 ? 3.012 -6.937 1.307 1.00 84.12 91 PHE A CA 1
ATOM 745 C C . PHE A 1 91 ? 4.049 -7.969 0.891 1.00 84.12 91 PHE A C 1
ATOM 747 O O . PHE A 1 91 ? 4.485 -8.808 1.683 1.00 84.12 91 PHE A O 1
ATOM 754 N N . VAL A 1 92 ? 4.411 -7.911 -0.382 1.00 80.44 92 VAL A N 1
ATOM 755 C CA . VAL A 1 92 ? 5.255 -8.888 -1.052 1.00 80.44 92 VAL A CA 1
ATOM 756 C C . VAL A 1 92 ? 6.480 -8.156 -1.592 1.00 80.44 92 VAL A C 1
ATOM 758 O O . VAL A 1 92 ? 6.342 -7.309 -2.467 1.00 80.44 92 VAL A O 1
ATOM 761 N N . GLY A 1 93 ? 7.667 -8.462 -1.066 1.00 68.62 93 GLY A N 1
ATOM 762 C CA . GLY A 1 93 ? 8.880 -7.701 -1.388 1.00 68.62 93 GLY A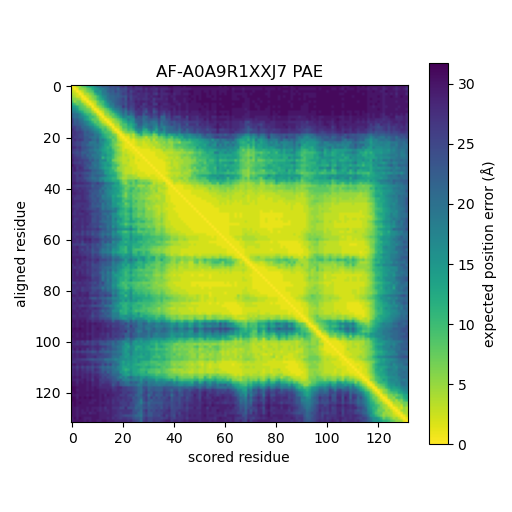 CA 1
ATOM 763 C C . GLY A 1 93 ? 8.870 -6.267 -0.824 1.00 68.62 93 GLY A C 1
ATOM 764 O O . GLY A 1 93 ? 7.826 -5.718 -0.472 1.00 68.62 93 GLY A O 1
ATOM 765 N N . GLY A 1 94 ? 10.059 -5.674 -0.690 1.00 60.88 94 GLY A N 1
ATOM 766 C CA . GLY A 1 94 ? 10.256 -4.311 -0.178 1.00 60.88 94 GLY A CA 1
ATOM 767 C C . GLY A 1 94 ? 11.109 -4.246 1.090 1.00 60.88 94 GLY A C 1
ATOM 768 O O . GLY A 1 94 ? 11.043 -5.123 1.953 1.00 60.88 94 GLY A O 1
ATOM 769 N N . ASP A 1 95 ? 11.921 -3.191 1.193 1.00 57.00 95 ASP A N 1
ATOM 770 C CA . ASP A 1 95 ? 12.622 -2.853 2.431 1.00 57.00 95 ASP A CA 1
ATOM 771 C C . ASP A 1 95 ? 11.576 -2.514 3.505 1.00 57.00 95 ASP A C 1
ATOM 773 O O . ASP A 1 95 ? 10.558 -1.868 3.227 1.00 57.00 95 ASP A O 1
ATOM 777 N N . ILE A 1 96 ? 11.777 -3.000 4.729 1.00 55.94 96 ILE A N 1
ATOM 778 C CA . ILE A 1 96 ? 10.796 -2.846 5.807 1.00 55.94 96 ILE A CA 1
ATOM 779 C C . ILE A 1 96 ? 10.654 -1.343 6.075 1.00 55.94 96 ILE A C 1
ATOM 781 O O . ILE A 1 96 ? 11.557 -0.721 6.635 1.00 55.94 96 ILE A O 1
ATOM 785 N N . CYS A 1 97 ? 9.530 -0.745 5.658 1.00 60.50 97 CYS A N 1
ATOM 786 C CA . CYS A 1 97 ? 9.252 0.678 5.871 1.00 60.50 97 CYS A CA 1
ATOM 787 C C . CYS A 1 97 ? 9.530 1.048 7.336 1.00 60.50 97 CYS A C 1
ATOM 789 O O . CYS A 1 97 ? 9.047 0.387 8.254 1.00 60.50 97 CYS A O 1
ATOM 791 N N . LYS A 1 98 ? 10.308 2.105 7.585 1.00 63.41 98 LYS A N 1
ATOM 792 C CA . LYS A 1 98 ? 10.859 2.382 8.923 1.00 63.41 98 LYS A CA 1
ATOM 793 C C . LYS A 1 98 ? 9.790 2.778 9.951 1.00 63.41 98 LYS A C 1
ATOM 795 O O . LYS A 1 98 ? 10.077 2.791 11.145 1.00 63.41 98 LYS A O 1
ATOM 800 N N . ASN A 1 99 ? 8.555 3.058 9.520 1.00 67.50 99 ASN A N 1
ATOM 801 C CA . ASN A 1 99 ? 7.488 3.557 10.387 1.00 67.50 99 ASN A CA 1
ATOM 802 C C . ASN A 1 99 ? 6.137 2.812 10.279 1.00 67.50 99 ASN A C 1
ATOM 804 O O . ASN A 1 99 ? 5.074 3.425 10.156 1.00 67.50 99 ASN A O 1
ATOM 808 N N . TRP A 1 100 ? 6.148 1.480 10.401 1.00 75.75 100 TRP A N 1
ATOM 809 C CA . TRP A 1 100 ? 4.916 0.674 10.507 1.00 75.75 100 TRP A CA 1
ATOM 810 C C . TRP A 1 100 ? 4.047 1.032 11.721 1.00 75.75 100 TRP A C 1
ATOM 812 O O . TRP A 1 100 ? 2.826 0.919 11.669 1.00 75.75 100 TRP A O 1
ATOM 822 N N . VAL A 1 101 ? 4.640 1.513 12.816 1.00 74.88 101 VAL A N 1
ATOM 823 C CA . VAL A 1 101 ? 3.895 1.817 14.049 1.00 74.88 101 VAL A CA 1
ATOM 824 C C . VAL A 1 101 ? 2.890 2.955 13.837 1.00 74.88 101 VAL A C 1
ATOM 826 O O . VAL A 1 101 ? 1.757 2.872 14.313 1.00 74.88 101 VAL A O 1
ATOM 829 N N . ALA A 1 102 ? 3.269 4.015 13.115 1.00 81.44 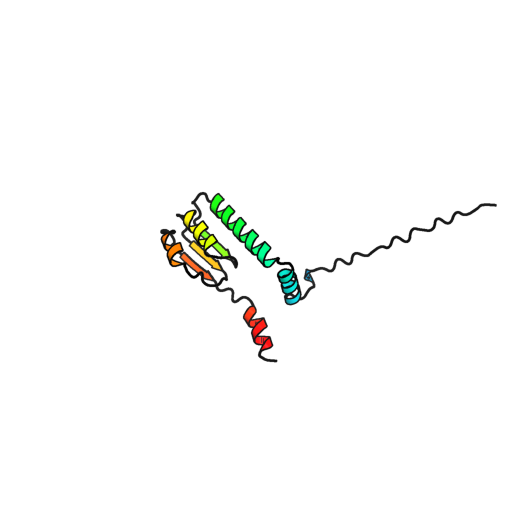102 ALA A N 1
ATOM 830 C CA . ALA A 1 102 ? 2.355 5.117 12.811 1.00 81.44 102 ALA A CA 1
ATOM 831 C C . ALA A 1 102 ? 1.213 4.688 11.878 1.00 81.44 102 ALA A C 1
ATOM 833 O O . ALA A 1 102 ? 0.087 5.163 12.029 1.00 81.44 102 ALA A O 1
ATOM 834 N N . PHE A 1 103 ? 1.502 3.778 10.945 1.00 82.44 103 PHE A N 1
ATOM 835 C CA . PHE A 1 103 ? 0.508 3.175 10.064 1.00 82.44 103 PHE A CA 1
ATOM 836 C C . PHE A 1 103 ? -0.506 2.335 10.853 1.00 82.44 103 PHE A C 1
ATOM 838 O O . PHE A 1 103 ? -1.706 2.587 10.770 1.00 82.44 103 PHE A O 1
ATOM 845 N N . LEU A 1 104 ? -0.034 1.404 11.688 1.00 81.94 104 LEU A N 1
ATOM 846 C CA . LEU A 1 104 ? -0.894 0.484 12.441 1.00 81.94 104 LEU A CA 1
ATOM 847 C C . LEU A 1 104 ? -1.848 1.212 13.396 1.00 81.94 104 LEU A C 1
ATOM 849 O O . LEU A 1 104 ? -2.998 0.813 13.543 1.00 81.94 104 LEU A O 1
ATOM 853 N N . LYS A 1 105 ? -1.426 2.340 13.980 1.00 87.00 105 LYS A N 1
ATOM 854 C CA . LYS A 1 105 ? -2.299 3.173 14.830 1.00 87.00 105 LYS A CA 1
ATOM 855 C C . LYS A 1 105 ? -3.534 3.718 14.108 1.00 87.00 105 LYS A C 1
ATOM 857 O O . LYS A 1 105 ? -4.512 4.059 14.765 1.00 87.00 105 LYS A O 1
ATOM 862 N N . LYS A 1 106 ? -3.483 3.845 12.782 1.00 89.06 106 LYS A N 1
ATOM 863 C CA . LYS A 1 106 ? -4.575 4.384 11.963 1.00 89.06 106 LYS A CA 1
ATOM 864 C C . LYS A 1 106 ? -5.516 3.305 11.427 1.00 89.06 106 LYS A C 1
ATOM 866 O O . LYS A 1 106 ? -6.571 3.654 10.907 1.00 89.06 106 LYS A O 1
ATOM 871 N N . ILE A 1 107 ? -5.162 2.026 11.571 1.00 89.75 107 ILE A N 1
ATOM 872 C CA . ILE A 1 107 ? -5.968 0.892 11.104 1.00 89.75 107 ILE A CA 1
ATOM 873 C C . ILE A 1 107 ? -6.333 0.005 12.300 1.00 89.75 107 ILE A C 1
ATOM 875 O O . ILE A 1 107 ? -5.756 -1.063 12.494 1.00 89.75 107 ILE A O 1
ATOM 879 N N . PRO A 1 108 ? -7.288 0.446 13.136 1.00 87.56 108 PRO A N 1
ATOM 880 C CA . PRO A 1 108 ? -7.612 -0.238 14.386 1.00 87.56 108 PRO A CA 1
ATOM 881 C C . PRO A 1 108 ? -8.287 -1.603 14.186 1.00 87.56 108 PRO A C 1
ATOM 883 O O . PRO A 1 108 ? -8.367 -2.375 15.135 1.00 87.56 108 PRO A O 1
ATOM 886 N N . LEU A 1 109 ? -8.789 -1.890 12.980 1.00 94.06 109 LEU A N 1
ATOM 887 C CA . LEU A 1 109 ? -9.480 -3.135 12.638 1.00 94.06 109 LEU A CA 1
ATOM 888 C C . LEU A 1 109 ? -8.575 -4.163 11.947 1.00 94.06 109 LEU A C 1
ATOM 890 O O . LEU A 1 109 ? -9.082 -5.177 11.477 1.00 94.06 109 LEU A O 1
ATOM 894 N N . LEU A 1 110 ? -7.261 -3.919 11.874 1.00 94.06 110 LEU A N 1
ATOM 895 C CA . LEU A 1 110 ? -6.340 -4.849 11.231 1.00 94.06 110 LEU A CA 1
ATOM 896 C C . LEU A 1 110 ? -6.221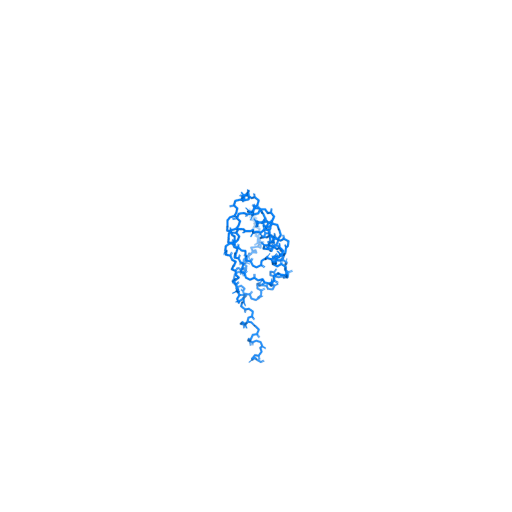 -6.138 12.060 1.00 94.06 110 LEU A C 1
ATOM 898 O O . LEU A 1 110 ? -5.714 -6.129 13.179 1.00 94.06 110 LEU A O 1
ATOM 902 N N . GLU A 1 111 ? -6.682 -7.244 11.486 1.00 95.06 111 GLU A N 1
ATOM 903 C CA . GLU A 1 111 ? -6.658 -8.590 12.063 1.00 95.06 111 GLU A CA 1
ATOM 904 C C . GLU A 1 111 ? -5.429 -9.378 11.566 1.00 95.06 111 GLU A C 1
ATOM 906 O O . GLU A 1 111 ? -4.860 -10.180 12.304 1.00 95.06 111 GLU A O 1
ATOM 911 N N . GLU A 1 112 ? -4.979 -9.123 10.331 1.00 92.56 112 GLU A N 1
ATOM 912 C CA . GLU A 1 112 ? -3.875 -9.839 9.689 1.00 92.56 112 GLU A CA 1
ATOM 913 C C . GLU A 1 112 ? -2.872 -8.889 9.016 1.00 92.56 112 GLU A C 1
ATOM 915 O O . GLU A 1 112 ? -3.221 -8.120 8.117 1.00 92.56 112 GLU A O 1
ATOM 920 N N . LEU A 1 113 ? -1.596 -9.004 9.394 1.00 88.25 113 LEU A N 1
ATOM 921 C CA . LEU A 1 113 ? -0.469 -8.386 8.697 1.00 88.25 113 LEU A CA 1
ATOM 922 C C . LEU A 1 113 ? 0.479 -9.481 8.206 1.00 88.25 113 LEU A C 1
ATOM 924 O O 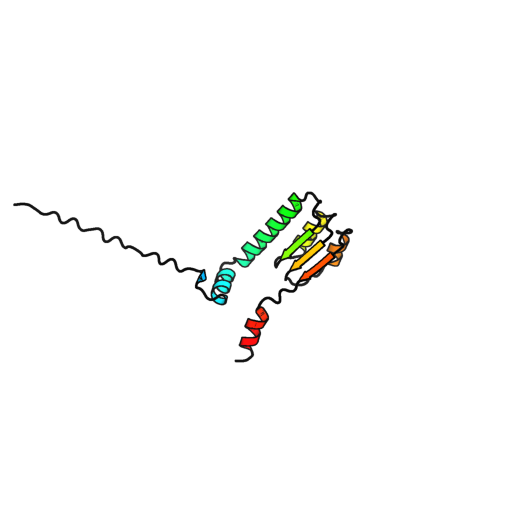. LEU A 1 113 ? 1.021 -10.237 9.014 1.00 88.25 113 LEU A O 1
ATOM 928 N N . ARG A 1 114 ? 0.693 -9.562 6.892 1.00 86.56 114 ARG A N 1
ATOM 929 C CA . ARG A 1 114 ? 1.580 -10.553 6.272 1.00 86.56 114 ARG A CA 1
ATOM 930 C C . ARG A 1 114 ? 2.698 -9.862 5.508 1.00 86.56 114 ARG A C 1
ATOM 932 O O . ARG A 1 114 ? 2.443 -8.985 4.687 1.00 86.56 114 ARG A O 1
ATOM 939 N N . SER A 1 115 ? 3.926 -10.300 5.758 1.00 79.81 115 SER A N 1
ATOM 940 C CA . SER A 1 115 ? 5.073 -9.999 4.912 1.00 79.81 115 SER A CA 1
ATOM 941 C C . SER A 1 115 ? 5.463 -11.264 4.161 1.00 79.81 115 SER A C 1
ATOM 943 O O . SER A 1 115 ? 5.694 -12.318 4.757 1.00 79.81 115 SER A O 1
ATOM 945 N N . ARG A 1 116 ? 5.524 -11.180 2.835 1.00 75.12 116 ARG A N 1
ATOM 946 C CA . ARG A 1 116 ? 6.072 -12.247 2.006 1.00 75.12 116 ARG A CA 1
ATOM 947 C C . ARG A 1 116 ? 7.391 -11.759 1.440 1.00 75.12 116 ARG A C 1
ATOM 949 O O . ARG A 1 116 ? 7.421 -10.895 0.567 1.00 75.12 116 ARG A O 1
ATOM 956 N N . LEU A 1 117 ? 8.493 -12.308 1.944 1.00 64.31 117 LEU A N 1
ATOM 957 C CA . LEU A 1 117 ? 9.783 -12.119 1.297 1.00 64.31 117 LEU A CA 1
ATOM 958 C C . LEU A 1 117 ? 9.702 -12.841 -0.053 1.00 64.31 117 LEU A C 1
ATOM 960 O O . LEU A 1 117 ? 9.665 -14.071 -0.097 1.00 64.31 117 LEU A O 1
ATOM 964 N N . ILE A 1 118 ? 9.653 -12.098 -1.159 1.00 56.69 118 ILE A N 1
ATOM 965 C CA . ILE A 1 118 ? 10.194 -12.667 -2.386 1.00 56.69 118 ILE A CA 1
ATOM 966 C C . ILE A 1 118 ? 11.692 -12.627 -2.133 1.00 56.69 118 ILE A C 1
ATOM 968 O O . ILE A 1 118 ? 12.285 -11.549 -2.102 1.00 56.69 118 ILE A O 1
ATOM 972 N N . VAL A 1 119 ? 12.302 -13.792 -1.915 1.00 49.31 119 VAL A N 1
ATOM 973 C CA . VAL A 1 119 ? 13.721 -13.956 -2.230 1.00 49.31 119 VAL A CA 1
ATOM 974 C C . VAL A 1 119 ? 13.773 -13.761 -3.738 1.00 49.31 119 VAL A C 1
ATOM 976 O O . VAL A 1 119 ? 13.633 -14.701 -4.517 1.00 49.31 119 VAL A O 1
ATOM 979 N N . ALA A 1 120 ? 13.762 -12.501 -4.171 1.00 45.12 120 ALA A N 1
ATOM 980 C CA . ALA A 1 120 ? 13.949 -12.198 -5.564 1.00 45.12 120 ALA A CA 1
ATOM 981 C C . ALA A 1 120 ? 15.326 -12.776 -5.887 1.00 45.12 120 ALA A C 1
ATOM 983 O O . ALA A 1 120 ? 16.223 -12.788 -5.044 1.00 45.12 120 ALA A O 1
ATOM 984 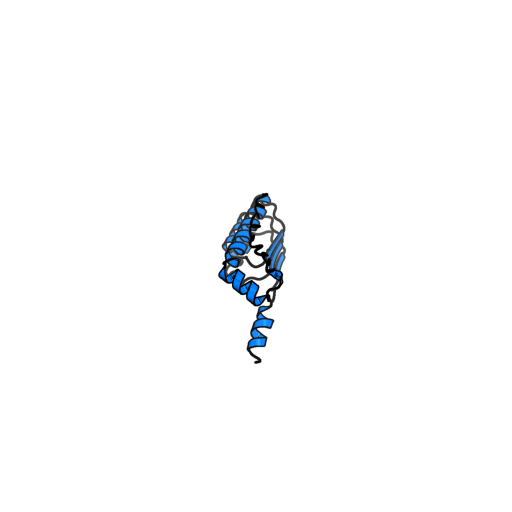N N . VAL A 1 121 ? 15.442 -13.314 -7.087 1.00 46.31 121 VAL A N 1
ATOM 985 C CA . VAL A 1 121 ? 16.514 -14.148 -7.649 1.00 46.31 121 VAL A CA 1
ATOM 986 C C . VAL A 1 121 ? 17.936 -13.523 -7.560 1.00 46.31 121 VAL A C 1
ATOM 988 O O . VAL A 1 121 ? 18.898 -14.053 -8.100 1.00 46.31 121 VAL A O 1
ATOM 991 N N . TRP A 1 122 ? 18.106 -12.423 -6.825 1.00 45.19 122 TRP A N 1
ATOM 992 C CA . TRP A 1 122 ? 19.353 -11.766 -6.442 1.00 45.19 122 TRP A CA 1
ATOM 993 C C . TRP A 1 122 ? 20.378 -12.701 -5.799 1.00 45.19 122 TRP A C 1
ATOM 995 O O . TRP A 1 122 ? 21.565 -12.510 -6.031 1.00 45.19 122 TRP A O 1
ATOM 1005 N N . GLU A 1 123 ? 19.967 -13.730 -5.052 1.00 36.31 123 GLU A N 1
ATOM 1006 C CA . GLU A 1 123 ? 20.934 -14.699 -4.522 1.00 36.31 123 GLU A CA 1
ATOM 1007 C C . GLU A 1 123 ? 21.511 -15.594 -5.630 1.00 36.31 123 GLU A C 1
ATOM 1009 O O . GLU A 1 123 ? 22.719 -15.797 -5.671 1.00 36.31 123 GLU A O 1
ATOM 1014 N N . SER A 1 124 ? 20.724 -16.046 -6.608 1.00 44.22 124 SER A N 1
ATOM 1015 C CA . SER A 1 124 ? 21.274 -16.861 -7.704 1.00 44.22 124 SER A CA 1
ATOM 1016 C C . SER A 1 124 ? 22.266 -16.085 -8.583 1.00 44.22 124 SER A C 1
ATOM 1018 O O . SER A 1 124 ? 23.269 -16.647 -9.001 1.00 44.22 124 SER A O 1
ATOM 1020 N N . VAL A 1 125 ? 22.048 -14.784 -8.807 1.00 51.16 125 VAL A N 1
ATOM 1021 C CA . VAL A 1 125 ? 22.935 -13.956 -9.653 1.00 51.16 125 VAL A CA 1
ATOM 1022 C C . VAL A 1 125 ? 24.207 -13.508 -8.913 1.00 51.16 125 VAL A C 1
ATOM 1024 O O . VAL A 1 125 ? 25.275 -13.385 -9.516 1.00 51.16 125 VAL A O 1
ATOM 1027 N N . VAL A 1 126 ? 24.131 -13.281 -7.597 1.00 51.44 126 VAL A N 1
ATOM 1028 C CA . VAL A 1 126 ? 25.284 -12.826 -6.801 1.00 51.44 126 VAL A CA 1
ATOM 1029 C C . VAL A 1 126 ? 26.169 -13.995 -6.353 1.00 51.44 126 VAL A C 1
ATOM 1031 O O . VAL A 1 126 ? 27.392 -13.863 -6.398 1.00 51.44 126 VAL A O 1
ATOM 1034 N N . TRP A 1 127 ? 25.610 -15.158 -5.994 1.00 44.25 127 TRP A N 1
ATOM 1035 C CA . TRP A 1 127 ? 26.421 -16.307 -5.563 1.00 44.25 127 TRP A CA 1
ATOM 1036 C C . TRP A 1 127 ? 27.215 -16.957 -6.713 1.00 44.25 127 TRP A C 1
ATOM 1038 O O . TRP A 1 127 ? 28.328 -17.425 -6.482 1.00 44.25 127 TRP A O 1
ATOM 1048 N N . GLU A 1 128 ? 26.727 -16.913 -7.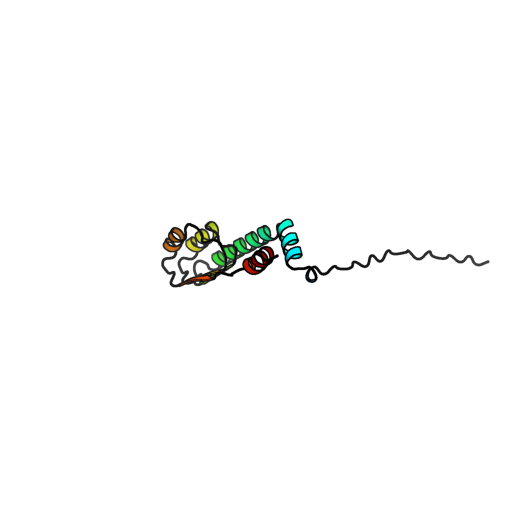959 1.00 44.91 128 GLU A N 1
ATOM 1049 C CA . GLU A 1 128 ? 27.470 -17.412 -9.135 1.00 44.91 128 GLU A CA 1
ATOM 1050 C C . GLU A 1 128 ? 28.688 -16.542 -9.499 1.00 44.91 128 GLU A C 1
ATOM 1052 O O . GLU A 1 128 ? 29.649 -17.033 -10.090 1.00 44.91 128 GLU A O 1
ATOM 1057 N N . SER A 1 129 ? 28.701 -15.275 -9.071 1.00 52.91 129 SER A N 1
ATOM 1058 C CA . SER A 1 129 ? 29.820 -14.344 -9.281 1.00 52.91 129 SER A CA 1
ATOM 1059 C C . SER A 1 129 ? 30.924 -14.461 -8.217 1.00 52.91 129 SER A C 1
ATOM 1061 O O . SER A 1 129 ? 32.008 -13.921 -8.405 1.00 52.91 129 SER A O 1
ATOM 1063 N N . PHE A 1 130 ? 30.662 -15.141 -7.093 1.00 44.62 130 PHE A N 1
ATOM 1064 C CA . PHE A 1 130 ? 31.615 -15.331 -5.986 1.00 44.62 130 PHE A CA 1
ATOM 1065 C C . PHE A 1 130 ? 32.287 -16.719 -5.974 1.00 44.62 130 PHE A C 1
ATOM 1067 O O . PHE A 1 130 ? 33.181 -16.952 -5.162 1.00 44.62 130 PHE A O 1
ATOM 1074 N N . LEU A 1 131 ? 31.877 -17.632 -6.864 1.00 46.12 131 LEU A N 1
ATOM 1075 C CA . LEU A 1 131 ? 32.467 -18.971 -7.033 1.00 46.12 131 LEU A CA 1
ATOM 1076 C C . LEU A 1 131 ? 33.193 -19.170 -8.381 1.00 46.12 131 LEU A C 1
ATOM 1078 O O . LEU A 1 131 ? 33.551 -20.303 -8.704 1.00 46.12 131 LEU A O 1
ATOM 1082 N N . SER A 1 132 ? 33.432 -18.099 -9.146 1.00 42.47 132 SER A N 1
ATOM 1083 C CA . SER A 1 132 ? 34.359 -18.095 -10.295 1.00 42.47 132 SER A CA 1
ATOM 1084 C C . SER A 1 132 ? 35.630 -17.315 -9.991 1.00 42.47 132 SER A C 1
ATOM 1086 O O . SER A 1 132 ? 35.526 -16.263 -9.323 1.00 42.47 132 SER A O 1
#

Sequence (132 aa):
MKLKFVLNSKKQWEVKQQTRNWLDLPQDVMANILYRVGVYDILENAQKEMCKHAVDRSQGQLVDITICDFVNEELLGYIANRSSQLKRLEFVGGDICKNWVAFLKKIPLLEELRSRLIVAVWESVVWESFLS

Solvent-accessible surface area (backbone atoms only — not comparable to full-atom values): 7987 Å² total; per-residue (Å²): 137,85,84,79,82,77,77,78,73,78,81,69,80,78,72,75,76,74,76,75,58,74,84,77,50,58,68,68,60,48,49,51,51,38,51,76,72,43,47,57,63,52,50,44,51,51,53,50,52,51,50,52,52,54,51,61,74,36,74,36,64,35,41,66,51,78,48,65,68,62,74,44,67,68,59,50,49,50,49,29,77,48,20,56,48,24,25,36,42,38,39,33,40,62,74,80,61,94,59,56,67,70,40,51,73,48,25,83,49,55,78,44,83,44,79,40,79,59,81,58,68,60,60,68,63,52,55,62,65,73,76,107

pLDDT: mean 75.78, std 18.83, range [35.41, 97.69]

Mean predicted aligned error: 13.89 Å

Nearest PDB structures (foldseek):
  4zem-assembly2_B  TM=3.612E-01  e=1.827E-01  Thermochaetoides thermophila
  5dp1-assembly1_A  TM=4.635E-01  e=7.162E-01  Moorena producens 3L
  4m36-assembly1_A  TM=4.304E-01  e=2.465E+00  Trypanosoma brucei brucei TREU927
  5eku-assembly1_A  TM=3.593E-01  e=1.373E+00  Trypanosoma brucei brucei
  6ogn-assembly1_A  TM=3.763E-01  e=1.781E+00  Mus musculus

Foldseek 3Di:
DDDDDDDPPPPPPPPVPPVPPLVVDDPVVSVVVCVVVVVVVVVLVVLLVVLLVVLVVCQQVAQEDEEEDNDEPVSLVSSLQRHLNHAEYEYEDDDDHPPVPVSCVSRVNHNYYYYHYPPPCVCVVVVVVVVD